Protein AF-A0A1H4YZY8-F1 (afdb_monomer_lite)

Sequence (101 aa):
MDGTEKLYNYLTSELPNQVDFKDLYNFCFSLFCTLDILPEKLR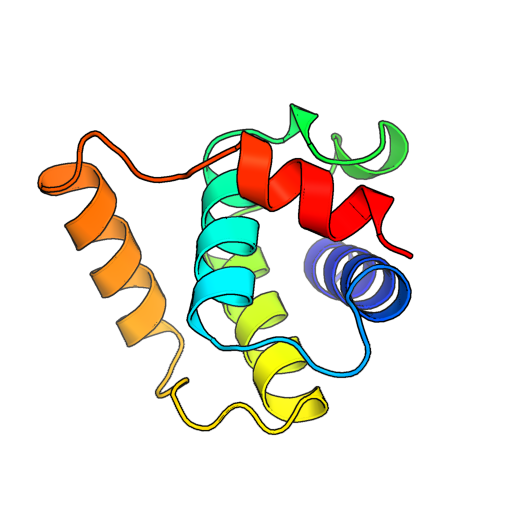SLKITTDVLALTVMKISKSKNIREYSNKSDWIEQIEGFLKFENNYPNHENARILLETN

Radius of gyration: 12.56 Å; chains: 1; bounding box: 31×27×33 Å

Foldseek 3Di:
DPQLVVVLVVCVVQADLDDAPVLLLLLLQLCVVDVPLDDPVNSPRPDDLVSSLSSSVVVCVVSVHPPQDHSVVSVVVSVVCVVPPPCGNPNVSNNVRRVVD

Secondary structure (DSSP, 8-state):
--HHHHHHHHHHHHS-SS--HHHHHHHHHHHHH-GGGS-HHHHTS---HHHHHHHHHHHHHHTT-TT---HHHHHHHHHHHHHH-TT-S-HHHHHHHHHT-

pLDDT: mean 74.04, std 7.46, range [45.94, 85.06]

Structure (mmCIF, N/CA/C/O backbone):
data_AF-A0A1H4YZY8-F1
#
_entry.id   AF-A0A1H4YZY8-F1
#
loop_
_atom_site.group_PDB
_atom_site.id
_atom_site.type_symbol
_atom_site.label_atom_id
_atom_site.label_alt_id
_atom_site.label_comp_id
_atom_site.label_asym_id
_atom_site.label_entity_id
_atom_site.label_seq_id
_atom_site.pdbx_PDB_ins_code
_atom_site.Cartn_x
_atom_site.Cartn_y
_atom_site.Cartn_z
_atom_site.occupancy
_atom_site.B_iso_or_equiv
_atom_site.auth_seq_id
_atom_site.auth_comp_id
_atom_site.auth_asym_id
_atom_site.auth_atom_id
_atom_site.pdbx_PDB_model_num
ATOM 1 N N . MET A 1 1 ? -1.508 15.428 12.972 1.00 49.25 1 MET A N 1
ATOM 2 C CA . MET A 1 1 ? -0.652 14.258 13.260 1.00 49.25 1 MET A CA 1
ATOM 3 C C . MET A 1 1 ? -1.393 12.919 13.109 1.00 49.25 1 MET A C 1
ATOM 5 O O . MET A 1 1 ? -0.798 11.888 13.347 1.00 49.25 1 MET A O 1
ATOM 9 N N . ASP A 1 2 ? -2.652 12.899 12.651 1.00 69.25 2 ASP A N 1
ATOM 10 C CA . ASP A 1 2 ? -3.549 11.754 12.881 1.00 69.25 2 ASP A CA 1
ATOM 11 C C . ASP A 1 2 ? -3.698 10.781 11.683 1.00 69.25 2 ASP A C 1
ATOM 13 O O . ASP A 1 2 ? -3.913 9.589 11.865 1.00 69.25 2 ASP A O 1
ATOM 17 N N . GLY A 1 3 ? -3.532 11.248 10.437 1.00 70.44 3 GLY A N 1
ATOM 18 C CA . GLY A 1 3 ? -3.784 10.425 9.240 1.00 70.44 3 GLY A CA 1
ATOM 19 C C . GLY A 1 3 ? -2.671 9.424 8.897 1.00 70.44 3 GLY A C 1
ATOM 20 O O . GLY A 1 3 ? -2.927 8.234 8.745 1.00 70.44 3 GLY A O 1
ATOM 21 N N . THR A 1 4 ? -1.420 9.884 8.810 1.00 77.00 4 THR A N 1
ATOM 22 C CA . THR A 1 4 ? -0.270 9.035 8.436 1.00 77.00 4 THR A CA 1
ATOM 23 C C . THR A 1 4 ? -0.060 7.879 9.405 1.00 77.00 4 THR A C 1
ATOM 25 O O . THR A 1 4 ? 0.260 6.776 8.979 1.00 77.00 4 THR A O 1
ATOM 28 N N . GLU A 1 5 ? -0.240 8.116 10.704 1.00 82.00 5 GLU A N 1
ATOM 29 C CA . GLU A 1 5 ? -0.031 7.102 11.737 1.00 82.00 5 GLU A CA 1
ATOM 30 C C . GLU A 1 5 ? -1.162 6.071 11.768 1.00 82.00 5 GLU A C 1
ATOM 32 O O . GLU A 1 5 ? -0.883 4.876 11.795 1.00 82.00 5 GLU A O 1
ATOM 37 N N . LYS A 1 6 ? -2.425 6.506 11.647 1.00 81.44 6 LYS A N 1
ATOM 38 C CA . LYS A 1 6 ? -3.574 5.598 11.500 1.00 81.44 6 LYS A CA 1
ATOM 39 C C . LYS A 1 6 ? -3.448 4.715 10.263 1.00 81.44 6 LYS A C 1
ATOM 41 O O . LYS A 1 6 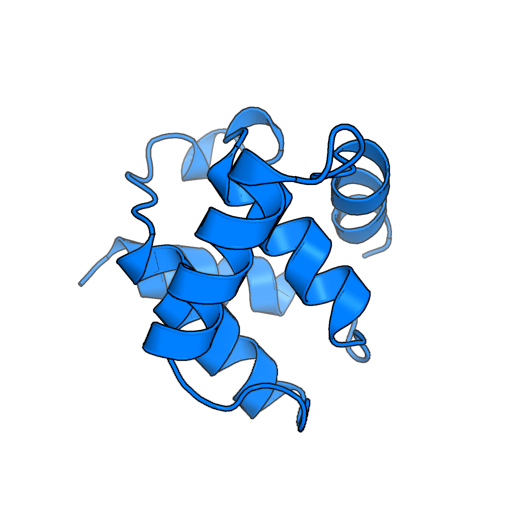? -3.628 3.504 10.365 1.00 81.44 6 LYS A O 1
ATOM 46 N N . LEU A 1 7 ? -3.102 5.314 9.121 1.00 81.19 7 LEU A N 1
ATOM 47 C CA . LEU A 1 7 ? -2.918 4.577 7.876 1.00 81.19 7 LEU A CA 1
ATOM 48 C C . LEU A 1 7 ? -1.726 3.622 7.980 1.00 81.19 7 LEU A C 1
ATOM 50 O O . LEU A 1 7 ? -1.849 2.458 7.635 1.00 81.19 7 LEU A O 1
ATOM 54 N N . TYR A 1 8 ? -0.595 4.077 8.520 1.00 84.31 8 TYR A N 1
ATOM 55 C CA . TYR A 1 8 ? 0.580 3.230 8.720 1.00 84.31 8 TYR A CA 1
ATOM 56 C C . TYR A 1 8 ? 0.291 2.028 9.622 1.00 84.31 8 TYR A C 1
ATOM 58 O O . TYR A 1 8 ? 0.648 0.909 9.264 1.00 84.31 8 TYR A O 1
ATOM 66 N N . ASN A 1 9 ? -0.354 2.243 10.771 1.00 84.88 9 ASN A N 1
ATOM 67 C CA . ASN A 1 9 ? -0.654 1.170 11.715 1.00 84.88 9 ASN A CA 1
ATOM 68 C C . ASN A 1 9 ? -1.598 0.136 11.097 1.00 84.88 9 ASN A C 1
ATOM 70 O O . ASN A 1 9 ? -1.336 -1.054 11.222 1.00 84.88 9 ASN A O 1
ATOM 74 N N . TYR A 1 10 ? -2.637 0.592 10.388 1.00 84.25 10 TYR A N 1
ATOM 75 C CA . TYR A 1 10 ? -3.545 -0.293 9.661 1.00 84.25 10 TYR A CA 1
ATOM 76 C C . TYR A 1 10 ? -2.806 -1.095 8.584 1.00 84.25 10 TYR A C 1
ATOM 78 O O . TYR A 1 10 ? -2.830 -2.316 8.583 1.00 84.25 10 TYR A O 1
ATOM 86 N N . LEU A 1 11 ? -2.066 -0.430 7.701 1.00 81.44 11 LEU A N 1
ATOM 87 C CA . LEU A 1 11 ? -1.375 -1.126 6.616 1.00 81.44 11 LEU A CA 1
ATOM 88 C C . LEU A 1 11 ? -0.277 -2.061 7.116 1.00 81.44 11 LEU A C 1
ATOM 90 O O . LEU A 1 11 ? -0.041 -3.104 6.525 1.00 81.44 11 LEU A O 1
ATOM 94 N N . THR A 1 12 ? 0.384 -1.730 8.220 1.00 82.81 12 THR A N 1
ATOM 95 C CA . THR A 1 12 ? 1.391 -2.624 8.801 1.00 82.81 12 THR A CA 1
ATOM 96 C C . THR A 1 12 ? 0.763 -3.897 9.366 1.00 82.81 12 THR A C 1
ATOM 98 O O . THR A 1 12 ? 1.412 -4.937 9.303 1.00 82.81 12 THR A O 1
ATOM 101 N N . SER A 1 13 ? -0.466 -3.836 9.899 1.00 82.56 13 SER A N 1
ATOM 102 C CA . SER A 1 13 ? -1.161 -5.025 10.410 1.00 82.56 13 SER A CA 1
ATOM 103 C C . SER A 1 13 ? -1.781 -5.888 9.314 1.00 82.56 13 SER A C 1
ATOM 105 O O . SER A 1 13 ? -1.898 -7.090 9.507 1.00 82.56 13 SER A O 1
ATOM 107 N N . GLU A 1 14 ? -2.163 -5.291 8.185 1.00 80.88 14 GLU A N 1
ATOM 108 C CA . GLU A 1 14 ? -2.907 -5.980 7.117 1.00 80.88 14 GLU A CA 1
ATOM 109 C C . GLU A 1 14 ? -2.026 -6.406 5.944 1.00 80.88 14 GLU A C 1
ATOM 111 O O . GLU A 1 14 ? -2.463 -7.193 5.116 1.00 80.88 14 GLU A O 1
ATOM 116 N N . LEU A 1 15 ? -0.809 -5.865 5.813 1.00 82.50 15 LEU A N 1
ATOM 117 C CA . LEU A 1 15 ? 0.106 -6.251 4.741 1.00 82.50 15 LEU A CA 1
ATOM 118 C C . LEU A 1 15 ? 0.942 -7.470 5.148 1.00 82.50 15 LEU A C 1
ATOM 120 O O . LEU A 1 15 ? 1.548 -7.451 6.227 1.00 82.50 15 LEU A O 1
ATOM 124 N N . PRO A 1 16 ? 1.117 -8.458 4.248 1.00 80.62 16 PRO A N 1
ATOM 125 C CA . PRO A 1 16 ? 1.922 -9.644 4.522 1.00 80.62 16 PRO A CA 1
ATOM 126 C C . PRO A 1 16 ? 3.343 -9.289 4.967 1.00 80.62 16 PRO A C 1
ATOM 128 O O . PRO A 1 16 ? 3.905 -8.268 4.558 1.00 80.62 16 PRO A O 1
ATOM 131 N N . ASN A 1 17 ? 3.965 -10.140 5.788 1.00 75.19 17 ASN A N 1
ATOM 132 C CA . ASN A 1 17 ? 5.321 -9.905 6.310 1.00 75.19 17 ASN A CA 1
ATOM 133 C C . ASN A 1 17 ? 6.358 -9.648 5.206 1.00 75.19 17 ASN A C 1
ATOM 135 O O . ASN A 1 17 ? 7.244 -8.815 5.390 1.00 75.19 17 ASN A O 1
ATOM 139 N N . GLN A 1 18 ? 6.206 -10.311 4.059 1.00 77.75 18 GLN A N 1
ATOM 140 C CA . GLN A 1 18 ? 6.947 -10.024 2.837 1.00 77.75 18 GLN A CA 1
ATOM 141 C C . GLN A 1 18 ? 6.001 -9.424 1.800 1.00 77.75 18 GLN A C 1
ATOM 143 O O . GLN A 1 18 ? 5.014 -10.044 1.426 1.00 77.75 18 GLN A O 1
ATOM 148 N N . VAL A 1 19 ? 6.327 -8.220 1.350 1.00 79.38 19 VAL A N 1
ATOM 149 C CA . VAL A 1 19 ? 5.644 -7.498 0.277 1.00 79.38 19 VAL A CA 1
ATOM 150 C C . VAL A 1 19 ? 6.737 -6.921 -0.604 1.00 79.38 19 VAL A C 1
ATOM 152 O O . VAL A 1 19 ? 7.692 -6.338 -0.083 1.00 79.38 19 VAL A O 1
ATOM 155 N N . ASP A 1 20 ? 6.625 -7.115 -1.914 1.00 80.94 20 ASP A N 1
ATOM 156 C CA . ASP A 1 20 ? 7.538 -6.487 -2.858 1.00 80.94 20 ASP A CA 1
ATOM 157 C C . ASP A 1 20 ? 7.125 -5.035 -3.152 1.00 80.94 20 ASP A C 1
ATOM 159 O O . ASP A 1 20 ? 6.038 -4.568 -2.790 1.00 80.94 20 ASP A O 1
ATOM 163 N N . PHE A 1 21 ? 8.028 -4.281 -3.778 1.00 77.44 21 PHE A N 1
ATOM 164 C CA . PHE A 1 21 ? 7.777 -2.879 -4.093 1.00 77.44 21 PHE A CA 1
ATOM 165 C C . PHE A 1 21 ? 6.577 -2.690 -5.021 1.00 77.44 21 PHE A C 1
ATOM 167 O O . PHE A 1 21 ? 5.833 -1.726 -4.857 1.00 77.44 21 PHE A O 1
ATOM 174 N N . LYS A 1 22 ? 6.382 -3.585 -5.992 1.00 78.00 22 LYS A N 1
ATOM 175 C CA . LYS A 1 22 ? 5.355 -3.433 -7.020 1.00 78.00 22 LYS A CA 1
ATOM 176 C C . LYS A 1 22 ? 3.961 -3.586 -6.424 1.00 78.00 22 LYS A C 1
ATOM 178 O O . LYS A 1 22 ? 3.079 -2.787 -6.744 1.00 78.00 22 LYS A O 1
ATOM 183 N N . ASP A 1 23 ? 3.782 -4.557 -5.539 1.00 80.56 23 ASP A N 1
ATOM 184 C CA . ASP A 1 23 ? 2.523 -4.792 -4.842 1.00 80.56 23 ASP A CA 1
ATOM 185 C C . ASP A 1 23 ? 2.220 -3.662 -3.861 1.00 80.56 23 ASP A C 1
ATOM 187 O O . ASP A 1 23 ? 1.111 -3.121 -3.869 1.00 80.56 23 ASP A O 1
ATOM 191 N N . LEU A 1 24 ? 3.222 -3.220 -3.090 1.00 81.44 24 LEU A N 1
ATOM 192 C CA . LEU A 1 24 ? 3.074 -2.063 -2.206 1.00 81.44 24 LEU A CA 1
ATOM 193 C C . LEU A 1 24 ? 2.704 -0.800 -2.991 1.00 81.44 24 LEU A C 1
ATOM 195 O O . LEU A 1 24 ? 1.806 -0.057 -2.595 1.00 81.44 24 LEU A O 1
ATOM 199 N N . TYR A 1 25 ? 3.377 -0.567 -4.115 1.00 78.00 25 TYR A N 1
ATOM 200 C CA . TYR A 1 25 ? 3.138 0.579 -4.978 1.00 78.00 25 TYR A CA 1
ATOM 201 C C . TYR A 1 25 ? 1.729 0.545 -5.572 1.00 78.00 25 TYR A C 1
ATOM 203 O O . TYR A 1 25 ? 0.986 1.517 -5.437 1.00 78.00 25 TYR A O 1
ATOM 211 N N . ASN A 1 26 ? 1.328 -0.580 -6.175 1.00 78.81 26 ASN A N 1
ATOM 212 C CA . ASN A 1 26 ? -0.004 -0.750 -6.753 1.00 78.81 26 ASN A CA 1
ATOM 213 C C . ASN A 1 26 ? -1.105 -0.553 -5.703 1.00 78.81 26 ASN A C 1
ATOM 215 O O . ASN A 1 26 ? -2.123 0.088 -5.967 1.00 78.81 26 ASN A O 1
ATOM 219 N N . PHE A 1 27 ? -0.887 -1.069 -4.497 1.00 78.56 27 PHE A N 1
ATOM 220 C CA . PHE A 1 27 ? -1.817 -0.926 -3.391 1.00 78.56 27 PHE A CA 1
ATOM 221 C C . PHE A 1 27 ? -1.945 0.535 -2.930 1.00 78.56 27 PHE A C 1
ATOM 223 O O . PHE A 1 27 ? -3.049 1.075 -2.850 1.00 78.56 27 PHE A O 1
ATOM 230 N N . CYS A 1 28 ? -0.826 1.222 -2.698 1.00 78.25 28 CYS A N 1
ATOM 231 C CA . CYS A 1 28 ? -0.834 2.633 -2.313 1.00 78.25 28 CYS A CA 1
ATOM 232 C C . CYS A 1 28 ? -1.400 3.541 -3.413 1.00 78.25 28 CYS A C 1
ATOM 234 O O . CYS A 1 28 ? -2.094 4.512 -3.114 1.00 78.25 28 CYS A O 1
ATOM 236 N N . PHE A 1 29 ? -1.167 3.212 -4.681 1.00 74.12 29 PHE A N 1
ATOM 237 C CA . PHE A 1 29 ? -1.775 3.922 -5.800 1.00 74.12 29 PHE A CA 1
ATOM 238 C C . PHE A 1 29 ? -3.288 3.672 -5.878 1.00 74.12 29 PHE A C 1
ATOM 240 O O . PHE A 1 29 ? -4.066 4.603 -6.070 1.00 74.12 29 PHE A O 1
ATOM 247 N N . SER A 1 30 ? -3.735 2.444 -5.607 1.00 77.44 30 SER A N 1
ATOM 248 C CA . SER A 1 30 ? -5.164 2.123 -5.509 1.00 77.44 30 SER A CA 1
ATOM 249 C C . SER A 1 30 ? -5.848 2.919 -4.396 1.00 77.44 30 SER A C 1
ATOM 251 O O . SER A 1 30 ? -6.939 3.440 -4.615 1.00 77.44 30 SER A O 1
ATOM 253 N N . LEU A 1 31 ? -5.183 3.087 -3.245 1.00 74.94 31 LEU A N 1
ATOM 254 C CA . LEU A 1 31 ? -5.661 3.924 -2.138 1.00 74.94 31 LEU A CA 1
ATOM 255 C C . LEU A 1 31 ? -5.761 5.404 -2.511 1.00 74.94 31 LEU A C 1
ATOM 257 O O . LEU A 1 31 ? -6.658 6.097 -2.035 1.00 74.94 31 LEU A O 1
ATOM 261 N N . PHE A 1 32 ? -4.836 5.893 -3.338 1.00 71.25 32 PHE A N 1
ATOM 262 C CA . PHE A 1 32 ? -4.872 7.260 -3.848 1.00 71.25 32 PHE A CA 1
ATOM 263 C C . PHE A 1 32 ? -6.086 7.490 -4.754 1.00 71.25 32 PHE A C 1
ATOM 265 O O . PHE A 1 32 ? -6.775 8.500 -4.626 1.00 71.25 32 PHE A O 1
ATOM 272 N N . CYS A 1 33 ? -6.354 6.546 -5.658 1.00 68.50 33 CYS A N 1
ATOM 273 C CA . CYS A 1 33 ? -7.412 6.668 -6.658 1.00 68.50 33 CYS A CA 1
ATOM 274 C C . CYS A 1 33 ? -8.806 6.333 -6.119 1.00 68.50 33 CYS A C 1
ATOM 276 O O . CYS A 1 33 ? -9.800 6.838 -6.636 1.00 68.50 33 CYS A O 1
ATOM 278 N N . THR A 1 34 ? -8.922 5.464 -5.115 1.00 72.12 34 THR A N 1
ATOM 279 C CA . THR A 1 34 ? -10.217 5.027 -4.585 1.00 72.12 34 THR A CA 1
ATOM 280 C C . THR A 1 34 ? -10.097 4.655 -3.114 1.00 72.12 34 THR A C 1
ATOM 282 O O . THR A 1 34 ? -9.462 3.668 -2.754 1.00 72.12 34 THR A O 1
ATOM 285 N N . LEU A 1 35 ? -10.777 5.415 -2.252 1.00 66.88 35 LEU A N 1
ATOM 286 C CA . LEU A 1 35 ? -10.829 5.139 -0.812 1.00 66.88 35 LEU A CA 1
ATOM 287 C C . LEU A 1 35 ? -11.745 3.957 -0.462 1.00 66.88 35 LEU A C 1
ATOM 289 O O . LEU A 1 35 ? -11.705 3.478 0.667 1.00 66.88 35 LEU A O 1
ATOM 293 N N . ASP A 1 36 ? -12.547 3.457 -1.405 1.00 68.81 36 ASP A N 1
ATOM 294 C CA . ASP A 1 36 ? -13.509 2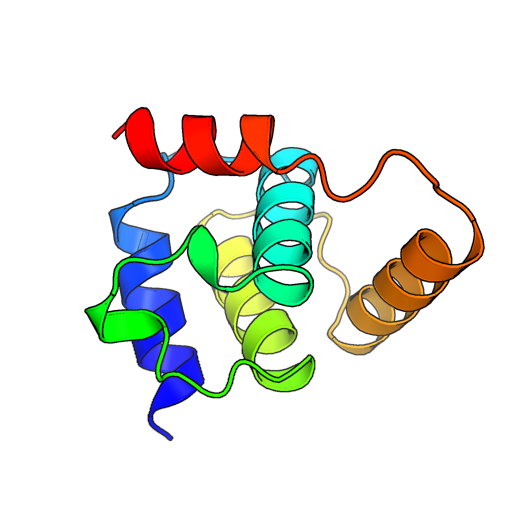.377 -1.153 1.00 68.81 36 ASP A CA 1
ATOM 295 C C . ASP A 1 36 ? -12.852 1.037 -0.804 1.00 68.81 36 ASP A C 1
ATOM 297 O O . ASP A 1 36 ? -13.503 0.188 -0.191 1.00 68.81 36 ASP A O 1
ATOM 301 N N . ILE A 1 37 ? -11.563 0.866 -1.123 1.00 69.94 37 ILE A N 1
ATOM 302 C CA . ILE A 1 37 ? -10.780 -0.303 -0.698 1.00 69.94 37 ILE A CA 1
ATOM 303 C C . ILE A 1 37 ? -10.433 -0.274 0.795 1.00 69.94 37 ILE A C 1
ATOM 305 O O . ILE A 1 37 ? -10.040 -1.295 1.348 1.00 69.94 37 ILE A O 1
ATOM 309 N N . LEU A 1 38 ? -10.575 0.877 1.464 1.00 70.31 38 LEU A N 1
ATOM 310 C CA . LEU A 1 38 ? -10.368 0.971 2.902 1.00 70.31 38 LEU A CA 1
ATOM 311 C C . LEU A 1 38 ? -11.623 0.574 3.684 1.00 70.31 38 LEU A C 1
ATOM 313 O O . LEU A 1 38 ? -12.749 0.863 3.254 1.00 70.31 38 LEU A O 1
ATOM 317 N N . PRO A 1 39 ? -11.438 0.027 4.900 1.00 70.25 39 PRO A N 1
ATOM 318 C CA . PRO A 1 39 ? -12.517 -0.126 5.862 1.00 70.25 39 PRO A CA 1
ATOM 319 C C . PRO A 1 39 ? -13.222 1.206 6.119 1.00 70.25 39 PRO A C 1
ATOM 321 O O . PRO A 1 39 ? -12.585 2.259 6.169 1.00 70.25 39 PRO A O 1
ATOM 324 N N . GLU A 1 40 ? -14.526 1.157 6.380 1.00 75.62 40 GLU A N 1
ATOM 325 C CA . GLU A 1 40 ? -15.383 2.341 6.534 1.00 75.62 40 GLU A CA 1
ATOM 326 C C . GLU A 1 40 ? -14.840 3.359 7.557 1.00 75.62 40 GLU A C 1
ATOM 328 O O . GLU A 1 40 ? -14.829 4.564 7.305 1.00 75.62 40 GLU A O 1
ATOM 333 N N . LYS A 1 41 ? -14.245 2.870 8.656 1.00 73.62 41 LYS A N 1
ATOM 334 C CA . LYS A 1 41 ? -13.592 3.682 9.703 1.00 73.62 41 LYS A CA 1
ATOM 335 C C . LYS A 1 41 ? -12.412 4.539 9.210 1.00 73.62 41 LYS A C 1
ATOM 337 O O . LYS A 1 41 ? -12.030 5.489 9.887 1.00 73.62 41 LYS A O 1
ATOM 342 N N . LEU A 1 42 ? -11.814 4.185 8.071 1.00 73.56 42 LEU A N 1
ATOM 343 C CA . LEU A 1 42 ? -10.691 4.880 7.435 1.00 73.56 42 LEU A CA 1
ATOM 344 C C . LEU A 1 42 ? -11.107 5.622 6.157 1.00 73.56 42 LEU A C 1
ATOM 346 O O . LEU A 1 42 ? -10.309 6.386 5.627 1.00 73.56 42 LEU A O 1
ATOM 350 N N . ARG A 1 43 ? -12.347 5.477 5.674 1.00 72.81 43 ARG A N 1
ATOM 351 C CA . ARG A 1 43 ? -12.825 6.226 4.495 1.00 72.81 43 ARG A CA 1
ATOM 352 C C . ARG A 1 43 ? -12.970 7.724 4.760 1.00 72.81 43 ARG A C 1
ATOM 354 O O . ARG A 1 43 ? -12.874 8.526 3.840 1.00 72.81 43 ARG A O 1
ATOM 361 N N . SER A 1 44 ? -13.156 8.114 6.022 1.00 74.19 44 SER A N 1
ATOM 362 C CA . SER A 1 44 ? -13.171 9.519 6.449 1.00 74.19 44 SER A CA 1
ATOM 363 C C . SER A 1 44 ? -11.772 10.139 6.558 1.00 74.19 44 SER A C 1
ATOM 365 O O . SER A 1 44 ? -11.649 11.350 6.761 1.00 74.19 44 SER A O 1
ATOM 367 N N . LEU A 1 45 ? -10.705 9.337 6.430 1.00 72.69 45 LEU A N 1
ATOM 368 C CA . LEU A 1 45 ? -9.341 9.845 6.439 1.00 72.69 45 LEU A CA 1
ATOM 369 C C . LEU A 1 45 ? -9.113 10.654 5.160 1.00 72.69 45 LEU A C 1
ATOM 371 O O . LEU A 1 45 ? -9.221 10.141 4.049 1.00 72.69 45 LEU A O 1
ATOM 375 N N . LYS A 1 46 ? -8.732 11.923 5.309 1.00 71.31 46 LYS A N 1
ATOM 376 C CA . LYS A 1 46 ? -8.275 12.725 4.173 1.00 71.31 46 LYS A CA 1
ATOM 377 C C . LYS A 1 46 ? -6.884 12.245 3.761 1.00 71.31 46 LYS A C 1
ATOM 379 O O . LYS A 1 46 ? -5.876 12.734 4.274 1.00 71.31 46 LYS A O 1
ATOM 384 N N . ILE A 1 47 ? -6.834 11.267 2.864 1.00 72.94 47 ILE A N 1
ATOM 385 C CA . ILE A 1 47 ? -5.578 10.749 2.330 1.00 72.94 47 ILE A CA 1
ATOM 386 C C . ILE A 1 47 ? -5.090 11.702 1.243 1.00 72.94 47 ILE A C 1
ATOM 388 O O . ILE A 1 47 ? -5.611 11.740 0.134 1.00 72.94 47 ILE A O 1
ATOM 392 N N . THR A 1 48 ? -4.101 12.520 1.587 1.00 78.19 48 THR A N 1
ATOM 393 C CA . THR A 1 48 ? -3.378 13.333 0.609 1.00 78.19 48 THR A CA 1
ATOM 394 C C . THR A 1 48 ? -2.215 12.537 0.025 1.00 78.19 48 THR A C 1
ATOM 396 O O . THR A 1 48 ? -1.719 11.598 0.652 1.00 78.19 48 THR A O 1
ATOM 399 N N . THR A 1 49 ? -1.726 12.963 -1.140 1.00 73.31 49 THR A N 1
ATOM 400 C CA . THR A 1 49 ? -0.492 12.457 -1.763 1.00 73.31 49 THR A CA 1
ATOM 401 C C . THR A 1 49 ? 0.665 12.421 -0.759 1.00 73.31 49 THR A C 1
ATOM 403 O O . THR A 1 49 ? 1.381 11.433 -0.657 1.00 73.31 49 THR A O 1
ATOM 406 N N . ASP A 1 50 ? 0.784 13.456 0.073 1.00 77.44 50 ASP A N 1
ATOM 407 C CA . ASP A 1 50 ? 1.797 13.549 1.125 1.00 77.44 50 ASP A CA 1
ATOM 408 C C . ASP A 1 50 ? 1.643 12.499 2.228 1.00 77.44 50 ASP A C 1
ATOM 410 O O . ASP A 1 50 ? 2.634 11.913 2.665 1.00 77.44 50 ASP A O 1
ATOM 414 N N . VAL A 1 51 ? 0.411 12.266 2.694 1.00 81.06 51 VAL A N 1
ATOM 415 C CA . VAL A 1 51 ? 0.124 11.260 3.726 1.00 81.06 51 VAL A CA 1
ATOM 416 C C . VAL A 1 51 ? 0.472 9.873 3.207 1.00 81.06 51 VAL A C 1
ATOM 418 O O . VAL A 1 51 ? 1.164 9.133 3.904 1.00 81.06 51 VAL A O 1
ATOM 421 N N . LEU A 1 52 ? 0.052 9.555 1.982 1.00 80.06 52 LEU A N 1
ATOM 422 C CA . LEU A 1 52 ? 0.386 8.300 1.321 1.00 80.06 52 LEU A CA 1
ATOM 423 C C . LEU A 1 52 ? 1.894 8.138 1.155 1.00 80.06 52 LEU A C 1
ATOM 425 O O . LEU A 1 52 ? 2.429 7.146 1.637 1.00 80.06 52 LEU A O 1
ATOM 429 N N . ALA A 1 53 ? 2.582 9.116 0.562 1.00 78.44 53 ALA A N 1
ATOM 430 C CA . ALA A 1 53 ? 4.022 9.052 0.322 1.00 78.44 53 ALA A CA 1
ATOM 431 C C . ALA A 1 53 ? 4.803 8.771 1.614 1.00 78.44 53 ALA A C 1
ATOM 433 O O . ALA A 1 53 ? 5.653 7.881 1.656 1.00 78.44 53 ALA A O 1
ATOM 434 N N . LEU A 1 54 ? 4.473 9.485 2.696 1.00 82.81 54 LEU A N 1
ATOM 435 C CA . LEU A 1 54 ? 5.087 9.269 4.005 1.00 82.81 54 LEU A CA 1
ATOM 436 C C . LEU A 1 54 ? 4.776 7.880 4.563 1.00 82.81 54 LEU A C 1
ATOM 438 O O . LEU A 1 54 ? 5.670 7.239 5.114 1.00 82.81 54 LEU A O 1
ATOM 442 N N . THR A 1 55 ? 3.535 7.409 4.427 1.00 83.94 55 THR A N 1
ATOM 443 C CA . THR A 1 55 ? 3.151 6.065 4.861 1.00 83.94 55 THR A CA 1
ATOM 444 C C . THR A 1 55 ? 3.918 4.997 4.086 1.00 83.94 55 THR A C 1
ATOM 446 O O . THR A 1 55 ? 4.476 4.103 4.723 1.00 83.94 55 THR A O 1
ATOM 449 N N . VAL A 1 56 ? 4.030 5.108 2.758 1.00 80.00 56 VAL A N 1
ATOM 450 C CA . VAL A 1 56 ? 4.759 4.110 1.966 1.00 80.00 56 VAL A CA 1
ATOM 451 C C . VAL A 1 56 ? 6.236 4.101 2.326 1.00 80.00 56 VAL A C 1
ATOM 453 O O . VAL A 1 56 ? 6.782 3.040 2.593 1.00 80.00 56 VAL A O 1
ATOM 456 N N . MET A 1 57 ? 6.873 5.269 2.458 1.00 82.12 57 MET A N 1
ATOM 457 C CA . MET A 1 57 ? 8.269 5.350 2.906 1.00 82.12 57 MET A CA 1
ATOM 458 C C . MET A 1 57 ? 8.484 4.645 4.251 1.00 82.12 57 MET A C 1
ATOM 460 O O . MET A 1 57 ? 9.487 3.957 4.451 1.00 82.12 57 MET A O 1
ATOM 464 N N . LYS A 1 58 ? 7.538 4.806 5.182 1.00 85.06 58 LYS A N 1
ATOM 465 C CA . LYS A 1 58 ? 7.599 4.185 6.508 1.00 85.06 58 LYS A CA 1
ATOM 466 C C . LYS A 1 58 ? 7.466 2.658 6.422 1.00 85.06 58 LYS A C 1
ATOM 468 O O . LYS A 1 58 ? 8.220 1.964 7.100 1.00 85.06 58 LYS A O 1
ATOM 473 N N . ILE A 1 59 ? 6.571 2.147 5.569 1.00 83.38 59 ILE A N 1
ATOM 474 C CA . ILE A 1 59 ? 6.375 0.704 5.327 1.00 83.38 59 ILE A CA 1
ATOM 475 C C . ILE A 1 59 ? 7.573 0.100 4.589 1.00 83.38 59 ILE A C 1
ATOM 477 O O . ILE A 1 59 ? 8.102 -0.923 5.008 1.00 83.38 59 ILE A O 1
ATOM 481 N N . SER A 1 60 ? 8.059 0.748 3.533 1.00 81.94 60 SER A N 1
ATOM 482 C CA . SER A 1 60 ? 9.228 0.292 2.777 1.00 81.94 60 SER A CA 1
ATOM 483 C C . SER A 1 60 ? 10.454 0.174 3.674 1.00 81.94 60 SER A C 1
ATOM 485 O O . SER A 1 60 ? 11.177 -0.818 3.617 1.00 81.94 60 SER A O 1
ATOM 487 N N . LYS A 1 61 ? 10.645 1.136 4.586 1.00 82.75 61 LYS A N 1
ATOM 488 C CA . LYS A 1 61 ? 11.709 1.069 5.590 1.00 82.75 61 LYS A CA 1
ATOM 489 C C . LYS A 1 61 ? 11.506 -0.081 6.580 1.00 82.75 61 LYS A C 1
ATOM 491 O O . LYS A 1 61 ? 12.479 -0.756 6.903 1.00 82.75 61 LYS A O 1
ATOM 496 N N . SER A 1 62 ? 10.284 -0.308 7.068 1.00 83.25 62 SER A N 1
ATOM 497 C CA . SER A 1 62 ? 10.017 -1.388 8.030 1.00 83.25 62 SER A CA 1
ATOM 498 C C . SER A 1 62 ? 10.131 -2.782 7.404 1.00 83.25 62 SER A C 1
ATOM 500 O O . SER A 1 62 ? 10.577 -3.707 8.077 1.00 83.25 62 SER A O 1
ATOM 502 N N . LYS A 1 63 ? 9.806 -2.923 6.113 1.00 80.44 63 LYS A N 1
ATOM 503 C CA . LYS A 1 63 ? 9.890 -4.179 5.347 1.00 80.44 63 LYS A CA 1
ATOM 504 C C . LYS A 1 63 ? 11.192 -4.341 4.543 1.00 80.44 63 LYS A C 1
ATOM 506 O O . LYS A 1 63 ? 11.342 -5.322 3.824 1.00 80.44 63 LYS A O 1
ATOM 511 N N . ASN A 1 64 ? 12.156 -3.426 4.697 1.00 79.25 64 ASN A N 1
ATOM 512 C CA . ASN A 1 64 ? 13.469 -3.444 4.032 1.00 79.25 64 ASN A CA 1
ATOM 513 C C . ASN A 1 64 ? 13.405 -3.456 2.484 1.00 79.25 64 ASN A C 1
ATOM 515 O O . ASN A 1 64 ? 14.240 -4.073 1.819 1.00 79.25 64 ASN A O 1
ATOM 519 N N . ILE A 1 65 ? 12.420 -2.758 1.913 1.00 79.62 65 ILE A N 1
ATOM 520 C CA . ILE A 1 65 ? 12.238 -2.585 0.465 1.00 79.62 65 ILE A CA 1
ATOM 521 C C . ILE A 1 65 ? 13.200 -1.492 -0.019 1.00 79.62 65 ILE A C 1
ATOM 523 O O . ILE A 1 65 ? 13.102 -0.335 0.397 1.00 79.62 65 ILE A O 1
ATOM 527 N N . ARG A 1 66 ? 14.158 -1.862 -0.879 1.00 70.62 66 ARG A N 1
ATOM 528 C CA . ARG A 1 66 ? 15.272 -0.988 -1.299 1.00 70.62 66 ARG A CA 1
ATOM 529 C C . ARG A 1 66 ? 14.935 -0.046 -2.453 1.00 70.62 66 ARG A C 1
ATOM 531 O O . ARG A 1 66 ? 15.668 0.915 -2.652 1.00 70.62 66 ARG A O 1
ATOM 538 N N . GLU A 1 67 ? 13.851 -0.292 -3.187 1.00 70.25 67 GLU A N 1
ATOM 539 C CA . GLU A 1 67 ? 13.468 0.506 -4.364 1.00 70.25 67 GLU A CA 1
ATOM 540 C C . GLU A 1 67 ? 12.849 1.880 -4.032 1.00 70.25 67 GLU A C 1
ATOM 542 O O . GLU A 1 67 ? 12.463 2.616 -4.934 1.00 70.25 67 GLU A O 1
ATOM 547 N N . TYR A 1 68 ? 12.775 2.270 -2.754 1.00 63.56 68 TYR A N 1
ATOM 548 C CA . TYR A 1 68 ? 12.232 3.570 -2.346 1.00 63.56 68 TYR A CA 1
ATOM 549 C C . TYR A 1 68 ? 13.325 4.630 -2.169 1.00 63.56 68 TYR A C 1
ATOM 551 O O . TYR A 1 68 ? 14.062 4.598 -1.181 1.00 63.56 68 TYR A O 1
ATOM 559 N N . SER A 1 69 ? 13.397 5.603 -3.084 1.00 59.66 69 SER A N 1
ATOM 560 C CA . SER A 1 69 ? 14.484 6.594 -3.108 1.00 59.66 69 SER A CA 1
ATOM 561 C C . SER A 1 69 ? 14.155 7.989 -2.553 1.00 59.66 69 SER A C 1
ATOM 563 O O . SER A 1 69 ? 15.075 8.600 -2.021 1.00 59.66 69 SER A O 1
ATOM 565 N N . ASN A 1 70 ? 12.907 8.485 -2.535 1.00 67.81 70 ASN A N 1
ATOM 566 C CA . ASN A 1 70 ? 12.426 9.599 -1.680 1.00 67.81 70 ASN A CA 1
ATOM 567 C C . ASN A 1 70 ? 10.947 9.952 -1.998 1.00 67.81 70 ASN A C 1
ATOM 569 O O . ASN A 1 70 ? 10.327 9.359 -2.876 1.00 67.81 70 ASN A O 1
ATOM 573 N N . LYS A 1 71 ? 10.373 10.927 -1.271 1.00 70.94 71 LYS A N 1
ATOM 574 C CA . LYS A 1 71 ? 8.997 11.435 -1.459 1.00 70.94 71 LYS A CA 1
ATOM 575 C C . LYS A 1 71 ? 8.749 12.001 -2.867 1.00 70.94 71 LYS A C 1
ATOM 577 O O . LYS A 1 71 ? 7.673 11.775 -3.414 1.00 70.94 71 LYS A O 1
ATOM 582 N N . SER A 1 72 ? 9.701 12.753 -3.415 1.00 72.56 72 SER A N 1
ATOM 583 C CA . SER A 1 72 ? 9.576 13.389 -4.731 1.00 72.56 72 SER A CA 1
ATOM 584 C C . SER A 1 72 ? 9.488 12.346 -5.839 1.00 72.56 72 SER A C 1
ATOM 586 O O . SER A 1 72 ? 8.596 12.442 -6.674 1.00 72.56 72 SER A O 1
ATOM 588 N N . ASP A 1 73 ? 10.303 11.291 -5.767 1.00 73.69 73 ASP A N 1
ATOM 589 C CA . ASP A 1 73 ? 10.284 10.199 -6.747 1.00 73.69 73 ASP A CA 1
ATOM 590 C C . ASP A 1 73 ? 8.916 9.504 -6.798 1.00 73.69 73 ASP A C 1
ATOM 592 O O . ASP A 1 73 ? 8.451 9.104 -7.861 1.00 73.69 73 ASP A O 1
ATOM 596 N N . TRP A 1 74 ? 8.231 9.384 -5.657 1.00 73.06 74 TRP A N 1
ATOM 597 C CA . TRP A 1 74 ? 6.896 8.789 -5.612 1.00 73.06 74 TRP A CA 1
ATOM 598 C C . TRP A 1 74 ? 5.830 9.674 -6.260 1.00 73.06 74 TRP A C 1
ATOM 600 O O . TRP A 1 74 ? 4.963 9.173 -6.977 1.00 73.06 74 TRP A O 1
ATOM 610 N N . ILE A 1 75 ? 5.899 10.986 -6.019 1.00 71.12 75 ILE A N 1
ATOM 611 C CA . ILE A 1 75 ? 4.990 11.960 -6.631 1.00 71.12 75 ILE A CA 1
ATOM 612 C C . ILE A 1 75 ? 5.191 11.968 -8.148 1.00 71.12 75 ILE A C 1
ATOM 614 O O . ILE A 1 75 ? 4.215 11.859 -8.885 1.00 71.12 75 ILE A O 1
ATOM 618 N N . GLU A 1 76 ? 6.441 12.014 -8.612 1.00 75.50 76 GLU A N 1
ATOM 619 C CA . GLU A 1 76 ? 6.767 11.970 -10.042 1.00 75.50 76 GLU A CA 1
ATOM 620 C C . GLU A 1 76 ? 6.297 10.672 -10.702 1.00 75.50 76 GLU A C 1
ATOM 622 O O . GLU A 1 76 ? 5.712 10.712 -11.784 1.00 75.50 76 GLU A O 1
ATOM 627 N N . GLN A 1 77 ? 6.487 9.525 -10.041 1.00 72.75 77 GLN A N 1
ATOM 628 C CA . GLN A 1 77 ? 5.987 8.249 -10.548 1.00 72.75 77 GLN A CA 1
ATOM 629 C C . GLN A 1 77 ? 4.466 8.273 -10.688 1.00 72.75 77 GLN A C 1
ATOM 631 O O . GLN A 1 77 ? 3.958 7.956 -11.758 1.00 72.75 77 GLN A O 1
ATOM 636 N N . ILE A 1 78 ? 3.735 8.710 -9.660 1.00 70.38 78 ILE A N 1
ATOM 637 C CA . ILE A 1 78 ? 2.269 8.814 -9.710 1.00 70.38 78 ILE A CA 1
ATOM 638 C C . ILE A 1 78 ? 1.789 9.727 -10.825 1.00 70.38 78 ILE A C 1
ATOM 640 O O . ILE A 1 78 ? 0.862 9.373 -11.552 1.00 70.38 78 ILE A O 1
ATOM 644 N N . GLU A 1 79 ? 2.416 10.890 -10.981 1.00 70.81 79 GLU A N 1
ATOM 645 C CA . GLU A 1 79 ? 2.090 11.791 -12.078 1.00 70.81 79 GLU A CA 1
ATOM 646 C C . GLU A 1 79 ? 2.364 11.150 -13.440 1.00 70.81 79 GLU A C 1
ATOM 648 O O . GLU A 1 79 ? 1.593 11.365 -14.374 1.00 70.81 79 GLU A O 1
ATOM 653 N N . GLY A 1 80 ? 3.432 10.359 -13.557 1.00 70.06 80 GLY A N 1
ATOM 654 C CA . GLY A 1 80 ? 3.730 9.560 -14.740 1.00 70.06 80 GLY A CA 1
ATOM 655 C C . GLY A 1 80 ? 2.640 8.529 -15.028 1.00 70.06 80 GLY A C 1
ATOM 656 O O . GLY A 1 80 ? 2.087 8.518 -16.126 1.00 70.06 80 GLY A O 1
ATOM 657 N N . PHE A 1 81 ? 2.263 7.709 -14.047 1.00 66.94 81 PHE A N 1
ATOM 658 C CA . PHE A 1 81 ? 1.224 6.689 -14.226 1.00 66.94 81 PHE A CA 1
ATOM 659 C C . PHE A 1 81 ? -0.127 7.299 -14.602 1.00 66.94 81 PHE A C 1
ATOM 661 O O . PHE A 1 81 ? -0.730 6.862 -15.577 1.00 66.94 81 PHE A O 1
ATOM 668 N N . LEU A 1 82 ? -0.559 8.368 -13.921 1.00 65.31 82 LEU A N 1
ATOM 669 C CA . LEU A 1 82 ? -1.803 9.079 -14.250 1.00 65.31 82 LEU A CA 1
ATOM 670 C C . LEU A 1 82 ? -1.817 9.651 -15.675 1.00 65.31 82 LEU A C 1
ATOM 672 O O . LEU A 1 82 ? -2.887 9.839 -16.249 1.00 65.31 82 LEU A O 1
ATOM 676 N N . LYS A 1 83 ? -0.645 9.969 -16.237 1.00 65.56 83 LYS A N 1
ATOM 677 C CA . LYS A 1 83 ? -0.512 10.524 -17.590 1.00 65.56 83 LYS A CA 1
ATOM 678 C C . LYS A 1 83 ? -0.372 9.450 -18.670 1.00 65.56 83 LYS A C 1
ATOM 680 O O . LYS A 1 83 ? -0.736 9.726 -19.811 1.00 65.56 83 LYS A O 1
ATOM 685 N N . PHE A 1 84 ? 0.178 8.277 -18.349 1.00 59.19 8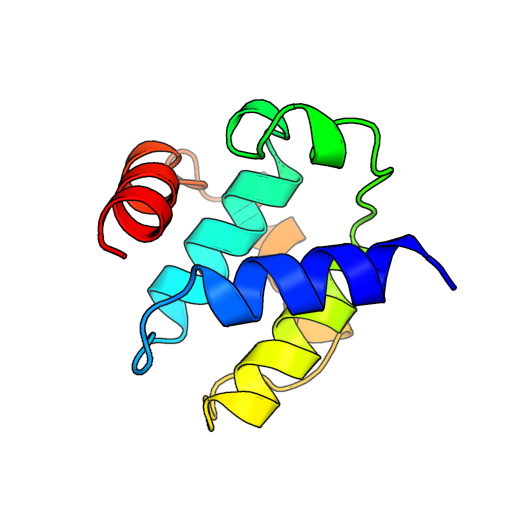4 PHE A N 1
ATOM 686 C CA . PHE A 1 84 ? 0.684 7.347 -19.367 1.00 59.19 84 PHE A CA 1
ATOM 687 C C . PHE A 1 84 ? 0.198 5.897 -19.255 1.00 59.19 84 PHE A C 1
ATOM 689 O O . PHE A 1 84 ? 0.313 5.171 -20.242 1.00 59.19 84 PHE A O 1
ATOM 696 N N . GLU A 1 85 ? -0.375 5.456 -18.131 1.00 58.62 85 GLU A N 1
ATOM 697 C CA . GLU A 1 85 ? -0.866 4.081 -17.985 1.00 58.62 85 GLU A CA 1
ATOM 698 C C . GLU A 1 85 ? -2.374 4.010 -17.730 1.00 58.62 85 GLU A C 1
ATOM 700 O O . GLU A 1 85 ? -2.876 4.454 -16.706 1.00 58.62 85 GLU A O 1
ATOM 705 N N . ASN A 1 86 ? -3.098 3.351 -18.640 1.00 60.03 86 ASN A N 1
ATOM 706 C CA . ASN A 1 86 ? -4.545 3.137 -18.510 1.00 60.03 86 ASN A CA 1
ATOM 707 C C . ASN A 1 86 ? -4.919 1.964 -17.582 1.00 60.03 86 ASN A C 1
ATOM 709 O O . ASN A 1 86 ? -6.094 1.790 -17.272 1.00 60.03 86 ASN A O 1
ATOM 713 N N . ASN A 1 87 ? -3.948 1.136 -17.177 1.00 63.84 87 ASN A N 1
ATOM 714 C CA . ASN A 1 87 ? -4.190 -0.121 -16.453 1.00 63.84 87 ASN A CA 1
ATOM 715 C C . ASN A 1 87 ? -3.810 -0.052 -14.964 1.00 63.84 87 ASN A C 1
ATOM 717 O O . ASN A 1 87 ? -3.908 -1.059 -14.262 1.00 63.84 87 ASN A O 1
ATOM 721 N N . TYR A 1 88 ? -3.363 1.114 -14.496 1.00 59.84 88 TYR A N 1
ATOM 722 C CA . TYR A 1 88 ? -3.036 1.376 -13.101 1.00 59.84 88 TYR A CA 1
ATOM 723 C C . TYR A 1 88 ? -3.976 2.455 -12.539 1.00 59.84 88 TYR A C 1
ATOM 725 O O . TYR A 1 88 ? -4.275 3.421 -13.241 1.00 59.84 88 TYR A O 1
ATOM 733 N N . PRO A 1 89 ? -4.409 2.340 -11.271 1.00 64.94 89 PRO A N 1
ATOM 734 C CA . PRO A 1 89 ? -4.130 1.234 -10.355 1.00 64.94 89 PRO A CA 1
ATOM 735 C C . PRO A 1 89 ? -4.929 -0.030 -10.685 1.00 64.94 89 PRO A C 1
ATOM 737 O O . PRO A 1 89 ? -6.078 0.041 -11.117 1.00 64.94 89 PRO A O 1
ATOM 740 N N . ASN A 1 90 ? -4.360 -1.200 -10.388 1.00 73.62 90 ASN A N 1
ATOM 741 C CA . ASN A 1 90 ? -5.116 -2.449 -10.380 1.00 73.62 90 ASN A CA 1
ATOM 742 C C . ASN A 1 90 ? -5.783 -2.638 -9.008 1.00 73.62 90 ASN A C 1
ATOM 744 O O . ASN A 1 90 ? -5.184 -3.181 -8.073 1.00 73.62 90 ASN A O 1
ATOM 748 N N . HIS A 1 91 ? -7.037 -2.191 -8.918 1.00 70.31 91 HIS A N 1
ATOM 749 C CA . HIS A 1 91 ? -7.849 -2.248 -7.702 1.00 70.31 91 HIS A CA 1
ATOM 750 C C . HIS A 1 91 ? -8.120 -3.673 -7.196 1.00 70.31 91 HIS A C 1
ATOM 752 O O . HIS A 1 91 ? -8.264 -3.865 -5.991 1.00 70.31 91 HIS A O 1
ATOM 758 N N . GLU A 1 92 ? -8.173 -4.668 -8.085 1.00 72.75 92 GLU A N 1
ATOM 759 C CA . GLU A 1 92 ? -8.436 -6.059 -7.700 1.00 72.75 92 GLU A CA 1
ATOM 760 C C . GLU A 1 92 ? -7.223 -6.672 -6.997 1.00 72.75 92 GLU A C 1
ATOM 762 O O . GLU A 1 92 ? -7.354 -7.222 -5.907 1.00 72.75 92 GLU A O 1
ATOM 767 N N . ASN A 1 93 ? -6.019 -6.468 -7.545 1.00 73.56 93 ASN A N 1
ATOM 768 C CA . ASN A 1 93 ? -4.781 -6.872 -6.872 1.00 73.56 93 ASN A CA 1
ATOM 769 C C . ASN A 1 93 ? -4.650 -6.216 -5.492 1.00 73.56 93 ASN A C 1
ATOM 771 O O . ASN A 1 93 ? -4.208 -6.855 -4.540 1.00 73.56 93 ASN A O 1
ATOM 775 N N . ALA A 1 94 ? -5.044 -4.944 -5.372 1.00 71.94 94 ALA A N 1
ATOM 776 C CA . ALA A 1 94 ? -5.009 -4.241 -4.097 1.00 71.94 94 ALA A CA 1
ATOM 777 C C . ALA A 1 94 ? -5.988 -4.834 -3.068 1.00 71.94 94 ALA A C 1
ATOM 779 O O . ALA A 1 94 ? -5.648 -4.922 -1.890 1.00 71.94 94 ALA A O 1
ATOM 780 N N . ARG A 1 95 ? -7.180 -5.263 -3.503 1.00 73.88 95 ARG A N 1
ATOM 781 C CA . ARG A 1 95 ? -8.165 -5.927 -2.640 1.00 73.88 95 ARG A CA 1
ATOM 782 C C . ARG A 1 95 ? -7.663 -7.290 -2.167 1.00 73.88 95 ARG A C 1
ATOM 784 O O . ARG A 1 95 ? -7.673 -7.542 -0.967 1.00 73.88 95 ARG A O 1
ATOM 791 N N . ILE A 1 96 ? -7.153 -8.112 -3.086 1.00 77.12 96 ILE A N 1
ATOM 792 C CA . ILE A 1 96 ? -6.584 -9.429 -2.764 1.00 77.12 96 ILE A CA 1
ATOM 793 C C . ILE A 1 96 ? -5.500 -9.289 -1.689 1.00 77.12 96 ILE A C 1
ATOM 795 O O . ILE A 1 96 ? -5.502 -10.036 -0.715 1.00 77.12 96 ILE A O 1
ATOM 799 N N . LEU A 1 97 ? -4.622 -8.286 -1.802 1.00 73.50 97 LEU A N 1
ATOM 800 C CA . LEU A 1 97 ? -3.544 -8.051 -0.836 1.00 73.50 97 LEU A CA 1
ATOM 801 C C . LEU A 1 97 ? -4.041 -7.839 0.611 1.00 73.50 97 LEU A C 1
ATOM 803 O O . LEU A 1 97 ? -3.327 -8.206 1.540 1.00 73.50 97 LEU A O 1
ATOM 807 N N . LEU A 1 98 ? -5.244 -7.281 0.802 1.00 68.81 98 LEU A N 1
ATOM 808 C CA . LEU A 1 98 ? -5.874 -7.102 2.120 1.00 68.81 98 LEU A CA 1
ATOM 809 C C . LEU A 1 98 ? -6.620 -8.349 2.605 1.00 68.81 98 LEU A C 1
ATOM 811 O O . LEU A 1 98 ? -6.701 -8.576 3.803 1.00 68.81 98 LEU A O 1
ATOM 815 N N . GLU A 1 99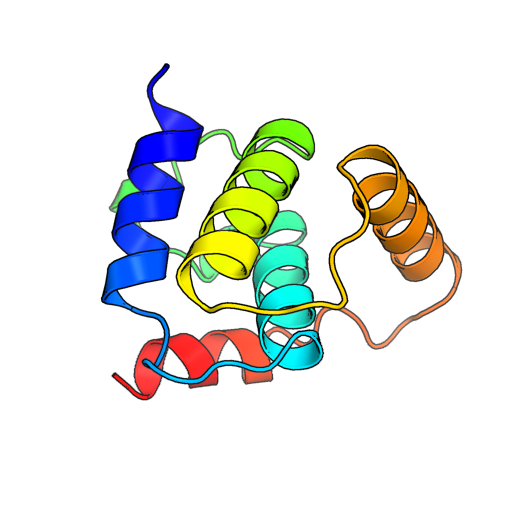 ? -7.170 -9.148 1.693 1.00 73.56 99 GLU A N 1
ATOM 816 C CA . GLU A 1 99 ? -7.946 -10.352 2.028 1.00 73.56 99 GLU A CA 1
ATOM 817 C C . GLU A 1 99 ? -7.069 -11.582 2.317 1.00 73.56 99 GLU A C 1
ATOM 819 O O . GLU A 1 99 ? -7.569 -12.608 2.775 1.00 73.56 99 GLU A O 1
ATOM 824 N N . THR A 1 100 ? -5.764 -11.503 2.033 1.00 62.50 100 THR A N 1
ATOM 825 C CA . THR A 1 100 ? -4.827 -12.631 2.186 1.00 62.50 100 THR A CA 1
ATOM 826 C C . THR A 1 100 ? -4.202 -12.720 3.596 1.00 62.50 100 THR A C 1
ATOM 828 O O . THR A 1 100 ? -3.402 -13.624 3.840 1.00 62.50 100 THR A O 1
ATOM 831 N N . ASN A 1 101 ? -4.553 -11.821 4.528 1.00 45.94 101 ASN A N 1
ATOM 832 C CA . ASN A 1 101 ? -4.156 -11.860 5.951 1.00 45.94 101 ASN A CA 1
ATOM 833 C C . ASN A 1 101 ? -5.365 -12.010 6.877 1.00 45.94 101 ASN A C 1
ATOM 835 O O . AS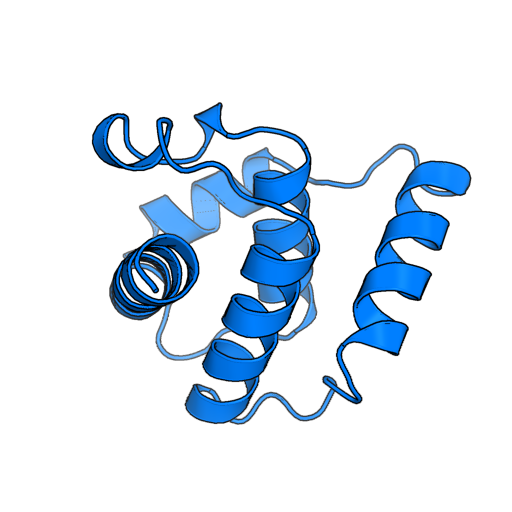N A 1 101 ? -5.170 -12.592 7.970 1.00 45.94 101 ASN A O 1
#